Protein AF-A0A3D0JLH3-F1 (afdb_monomer)

Solvent-accessible surface area (backbone atoms only — not comparable to full-atom values): 8324 Å² total; per-residue (Å²): 135,73,86,92,52,59,94,91,57,85,87,75,80,80,85,57,25,44,65,27,20,54,95,72,37,58,62,81,33,59,36,41,71,74,33,62,69,63,65,86,74,62,60,69,49,47,81,81,77,87,80,88,58,82,48,66,36,34,44,91,87,79,63,49,75,55,91,78,86,76,89,83,87,88,76,85,78,58,83,91,58,84,74,68,74,87,77,69,80,66,42,79,66,66,88,86,59,82,77,78,71,95,68,83,63,80,61,58,90,73,53,76,55,94,79,70,80,120

Sequence (118 aa):
VMHALNPNTVWTWNAIGKRKGAWQLNPDAPEATKGFLLNHLIHELLPEKGDGLRWANSDPITGQAAWYDLKVSITKADQSDPGIYPDFPVIESPGELVKPASTVTYGIQFQPTKGDRS

Mean predicted aligned error: 8.47 Å

pLDDT: mean 85.6, std 7.03, range [52.41, 94.25]

Secondary structure (DSSP, 8-state):
--TTS-TT-----TT----TTGGG--TTSHHHHT----GGGS-SBPPP-SSS---BSB-TTT--B-TT-------PPPTT----SSPPPPPPPPTTSPPPPSS--TTGGGSPPTTS--

Radius of gyration: 21.24 Å; Cα contacts (8 Å, |Δi|>4): 87; chains: 1; bounding box: 56×45×40 Å

Structure (mmCIF, N/CA/C/O backbone):
data_AF-A0A3D0JLH3-F1
#
_entry.id   AF-A0A3D0JLH3-F1
#
loop_
_atom_site.group_PDB
_atom_site.id
_atom_site.type_symbol
_atom_site.label_atom_id
_atom_site.label_alt_id
_atom_site.label_comp_id
_atom_site.label_asym_id
_atom_site.label_entity_id
_atom_site.label_seq_id
_atom_site.pdbx_PDB_ins_code
_atom_site.Cartn_x
_atom_site.Cartn_y
_atom_site.Cartn_z
_atom_site.occupancy
_atom_site.B_iso_or_equiv
_atom_site.auth_seq_id
_atom_site.auth_comp_id
_atom_site.auth_asym_id
_atom_site.auth_atom_id
_atom_site.pdbx_PDB_model_num
ATOM 1 N N . VAL A 1 1 ? -1.631 -18.821 6.986 1.00 68.12 1 VAL A N 1
ATOM 2 C CA . VAL A 1 1 ? -1.935 -17.839 8.056 1.00 68.12 1 VAL A CA 1
ATOM 3 C C . VAL A 1 1 ? -0.653 -17.593 8.832 1.00 68.12 1 VAL A C 1
ATOM 5 O O . VAL A 1 1 ? 0.092 -18.544 9.034 1.00 68.12 1 VAL A O 1
ATOM 8 N N . MET A 1 2 ? -0.346 -16.345 9.190 1.00 77.06 2 MET A N 1
ATOM 9 C CA . MET A 1 2 ? 0.846 -16.025 9.980 1.00 77.06 2 MET A CA 1
ATOM 10 C C . MET A 1 2 ? 0.538 -16.199 11.472 1.00 77.06 2 MET A C 1
ATOM 12 O O . MET A 1 2 ? -0.291 -15.477 12.008 1.00 77.06 2 MET A O 1
ATOM 16 N N . HIS A 1 3 ? 1.203 -17.146 12.136 1.00 80.19 3 HIS A N 1
ATOM 17 C CA . HIS A 1 3 ? 0.946 -17.481 13.546 1.00 80.19 3 HIS A CA 1
ATOM 18 C C . HIS A 1 3 ? 1.459 -16.432 14.551 1.00 80.19 3 HIS A C 1
ATOM 20 O O . HIS A 1 3 ? 1.037 -16.439 15.700 1.00 80.19 3 HIS A O 1
ATOM 26 N N . ALA A 1 4 ? 2.346 -15.527 14.126 1.00 84.75 4 ALA A N 1
ATOM 27 C CA . ALA A 1 4 ? 2.929 -14.475 14.964 1.00 84.75 4 ALA A CA 1
ATOM 28 C C . ALA A 1 4 ? 2.112 -13.164 14.990 1.00 84.75 4 ALA A C 1
ATOM 30 O O . ALA A 1 4 ? 2.613 -12.137 15.438 1.00 84.75 4 ALA A O 1
ATOM 31 N N . LEU A 1 5 ? 0.876 -13.174 14.481 1.00 86.12 5 LEU A N 1
ATOM 32 C CA . LEU A 1 5 ? 0.033 -11.988 14.343 1.00 86.12 5 LEU A CA 1
ATOM 33 C C . LEU A 1 5 ? -1.172 -12.071 15.286 1.00 86.12 5 LEU A C 1
ATOM 35 O O . LEU A 1 5 ? -1.764 -13.140 15.443 1.00 86.12 5 LEU A O 1
ATOM 39 N N . ASN A 1 6 ? -1.562 -10.946 15.893 1.00 89.00 6 ASN A N 1
ATOM 40 C CA . ASN A 1 6 ? -2.827 -10.872 16.625 1.00 89.00 6 ASN A CA 1
ATOM 41 C C . ASN A 1 6 ? -3.995 -11.233 15.676 1.00 89.00 6 ASN A C 1
ATOM 43 O O . ASN A 1 6 ? -3.988 -10.765 14.536 1.00 89.00 6 ASN A O 1
ATOM 47 N N . PRO A 1 7 ? -5.006 -12.012 16.115 1.00 89.06 7 PRO A N 1
ATOM 48 C CA . PRO A 1 7 ? -6.099 -12.465 15.247 1.00 89.06 7 PRO A CA 1
ATOM 49 C C . PRO A 1 7 ? -6.857 -11.357 14.503 1.00 89.06 7 PRO A C 1
ATOM 51 O O . PRO A 1 7 ? -7.395 -11.609 13.430 1.00 89.06 7 PRO A O 1
ATOM 54 N N . ASN A 1 8 ? -6.897 -10.145 15.060 1.00 89.25 8 ASN A N 1
ATOM 55 C CA . ASN A 1 8 ? -7.622 -9.000 14.504 1.00 89.25 8 ASN A CA 1
ATOM 56 C C . ASN A 1 8 ? -6.693 -7.940 13.902 1.00 89.25 8 ASN A C 1
ATOM 58 O O . ASN A 1 8 ? -7.116 -6.814 13.646 1.00 89.25 8 ASN A O 1
ATOM 62 N N . THR A 1 9 ? -5.425 -8.277 13.696 1.00 89.00 9 THR A N 1
ATOM 63 C CA . THR A 1 9 ? -4.455 -7.401 13.053 1.00 89.00 9 THR A CA 1
ATOM 64 C C . THR A 1 9 ? -4.115 -7.976 11.694 1.00 89.00 9 THR A C 1
ATOM 66 O O . THR A 1 9 ? -3.945 -9.180 11.533 1.00 89.00 9 THR A O 1
ATOM 69 N N . VAL A 1 10 ? -3.998 -7.099 10.707 1.00 88.56 10 VAL A N 1
ATOM 70 C CA . VAL A 1 10 ? -3.436 -7.421 9.400 1.00 88.56 10 VAL A CA 1
ATOM 71 C C . VAL A 1 10 ? -2.198 -6.569 9.200 1.00 88.56 10 VAL A C 1
ATOM 73 O O . VAL A 1 10 ? -2.114 -5.454 9.710 1.00 88.56 10 VAL A O 1
ATOM 76 N N . TRP A 1 11 ? -1.229 -7.099 8.472 1.00 86.69 11 TRP A N 1
ATOM 77 C CA . TRP A 1 11 ? -0.042 -6.353 8.089 1.00 86.69 11 TRP A CA 1
ATOM 78 C C . TRP A 1 11 ? 0.206 -6.581 6.603 1.00 86.69 11 TRP A C 1
ATOM 80 O O . TRP A 1 11 ? -0.049 -7.663 6.067 1.00 86.69 11 TRP A O 1
ATOM 90 N N . THR A 1 12 ? 0.696 -5.544 5.941 1.00 84.75 12 THR A N 1
ATOM 91 C CA . THR A 1 12 ? 1.099 -5.590 4.540 1.00 84.75 12 THR A CA 1
ATOM 92 C C . THR A 1 12 ? 2.455 -4.926 4.406 1.00 84.75 12 THR A C 1
ATOM 94 O O . THR A 1 12 ? 2.795 -4.018 5.1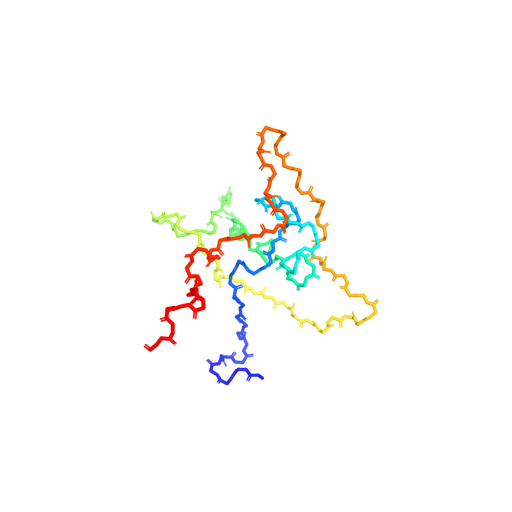64 1.00 84.75 12 THR A O 1
ATOM 97 N N . TRP A 1 13 ? 3.228 -5.349 3.415 1.00 85.62 13 TRP A N 1
ATOM 98 C CA . TRP A 1 13 ? 4.457 -4.655 3.057 1.00 85.62 13 TRP A CA 1
ATOM 99 C C . TRP A 1 13 ? 4.146 -3.272 2.478 1.00 85.62 13 TRP A C 1
ATOM 101 O O . TRP A 1 13 ? 3.207 -3.115 1.697 1.00 85.62 13 TRP A O 1
ATOM 111 N N . ASN A 1 14 ? 4.954 -2.278 2.841 1.00 85.12 14 ASN A N 1
ATOM 112 C CA . ASN A 1 14 ? 4.887 -0.954 2.233 1.00 85.12 14 ASN A CA 1
ATOM 113 C C . ASN A 1 14 ? 5.493 -0.971 0.815 1.00 85.12 14 ASN A C 1
ATOM 115 O O . ASN A 1 14 ? 6.372 -1.780 0.520 1.00 85.12 14 ASN A O 1
ATOM 119 N N . ALA A 1 15 ? 5.052 -0.043 -0.036 1.00 82.19 15 ALA A N 1
ATOM 120 C CA . ALA A 1 15 ? 5.639 0.255 -1.347 1.00 82.19 15 ALA A CA 1
ATOM 121 C C . ALA A 1 15 ? 5.691 -0.908 -2.367 1.00 82.19 15 ALA A C 1
ATOM 123 O O . ALA A 1 15 ? 6.510 -0.881 -3.287 1.00 82.19 15 ALA A O 1
ATOM 124 N N . ILE A 1 16 ? 4.804 -1.905 -2.241 1.00 86.44 16 ILE A N 1
ATOM 125 C CA . ILE A 1 16 ? 4.684 -2.994 -3.227 1.00 86.44 16 ILE A CA 1
ATOM 126 C C . ILE A 1 16 ? 3.903 -2.546 -4.467 1.00 86.44 16 ILE A C 1
ATOM 128 O O . ILE A 1 16 ? 4.404 -2.646 -5.584 1.00 86.44 16 ILE A O 1
ATOM 132 N N . GLY A 1 17 ? 2.672 -2.062 -4.274 1.00 89.25 17 GLY A N 1
ATOM 133 C CA . GLY A 1 17 ? 1.850 -1.535 -5.360 1.00 89.25 17 GLY A CA 1
ATOM 134 C C . GLY A 1 17 ? 2.368 -0.181 -5.840 1.00 89.25 17 GLY A C 1
ATOM 135 O O . 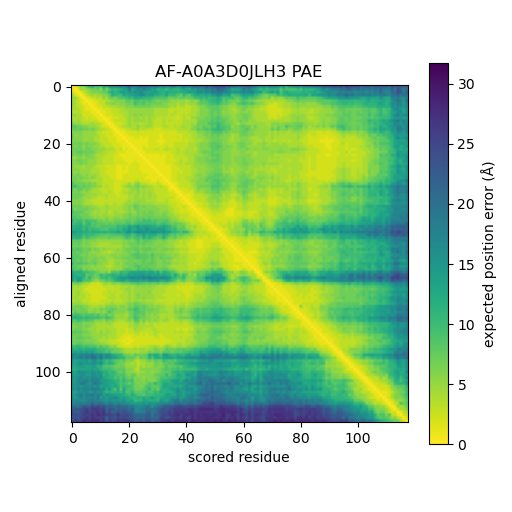GLY A 1 17 ? 2.777 0.652 -5.029 1.00 89.25 17 GLY A O 1
ATOM 136 N N . LYS A 1 18 ? 2.337 0.063 -7.151 1.00 90.19 18 LYS A N 1
ATOM 137 C CA . LYS A 1 18 ? 2.734 1.337 -7.762 1.00 90.19 18 LYS A CA 1
ATOM 138 C C . LYS A 1 18 ? 1.730 1.749 -8.824 1.00 90.19 18 LYS A C 1
ATOM 140 O O . LYS A 1 18 ? 1.205 0.924 -9.563 1.00 90.19 18 LYS A O 1
ATOM 145 N N . ARG A 1 19 ? 1.490 3.055 -8.933 1.00 91.50 19 ARG A N 1
ATOM 146 C CA . ARG A 1 19 ? 0.657 3.595 -10.009 1.00 91.50 19 ARG A CA 1
ATOM 147 C C . ARG A 1 19 ? 1.383 3.455 -11.351 1.00 91.50 19 ARG A C 1
ATOM 149 O O . ARG A 1 19 ? 2.582 3.720 -11.434 1.00 91.50 19 ARG A O 1
ATOM 156 N N . LYS A 1 20 ? 0.650 3.078 -12.402 1.00 92.75 20 LYS A N 1
ATOM 157 C CA . LYS A 1 20 ? 1.159 2.977 -13.781 1.00 92.75 20 LYS A CA 1
ATOM 158 C C . LYS A 1 20 ? 1.860 4.285 -14.179 1.00 92.75 20 LYS A C 1
ATOM 160 O O . LYS A 1 20 ? 1.298 5.362 -13.970 1.00 92.75 20 LYS A O 1
ATOM 165 N N . GLY A 1 21 ? 3.073 4.204 -14.726 1.00 91.94 21 GLY A N 1
ATOM 166 C CA . GLY A 1 21 ? 3.859 5.371 -15.149 1.00 91.94 21 GLY A CA 1
ATOM 167 C C . GLY A 1 21 ? 4.609 6.118 -14.037 1.00 91.94 21 GLY A C 1
A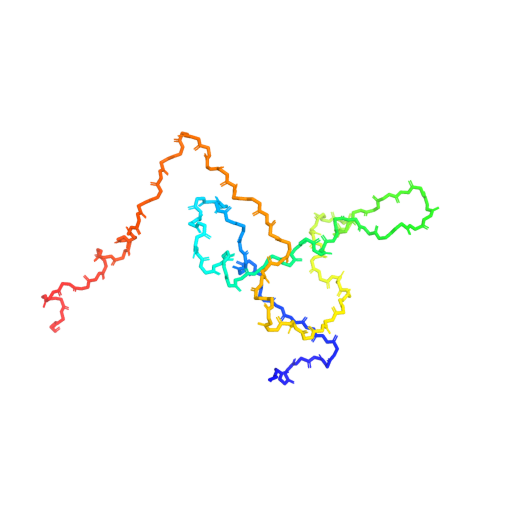TOM 168 O O . GLY A 1 21 ? 5.479 6.936 -14.342 1.00 91.94 21 GLY A O 1
ATOM 169 N N . ALA A 1 22 ? 4.350 5.834 -12.752 1.00 91.56 22 ALA A N 1
ATOM 170 C CA . ALA A 1 22 ? 5.105 6.446 -11.656 1.00 91.56 22 ALA A CA 1
ATOM 171 C C . ALA A 1 22 ? 6.598 6.100 -11.782 1.00 91.56 22 ALA A C 1
ATOM 173 O O . ALA A 1 22 ? 6.950 4.930 -11.895 1.00 91.56 22 ALA A O 1
ATOM 174 N N . TRP A 1 23 ? 7.473 7.110 -11.778 1.00 89.88 23 TRP A N 1
ATOM 175 C CA . TRP A 1 23 ? 8.918 6.945 -12.014 1.00 89.88 23 TRP A CA 1
ATOM 176 C C . TRP A 1 23 ? 9.258 6.209 -13.323 1.00 89.88 23 TRP A C 1
ATOM 178 O O . TRP A 1 23 ? 10.178 5.397 -13.354 1.00 89.88 23 TRP A O 1
ATOM 188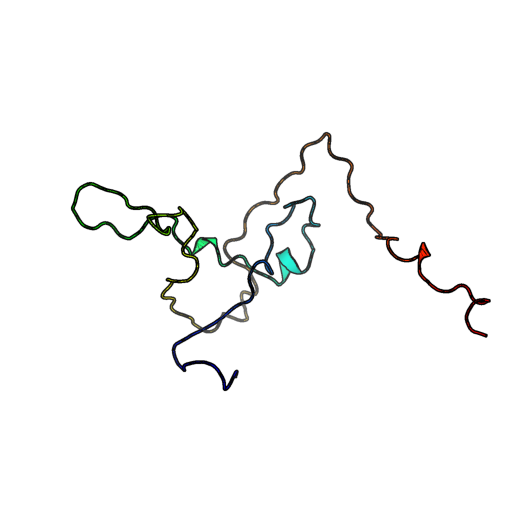 N N . GLN A 1 24 ? 8.498 6.468 -14.395 1.00 90.44 24 GLN A N 1
ATOM 189 C CA . GLN A 1 24 ? 8.627 5.781 -15.690 1.00 90.44 24 GLN A CA 1
ATOM 190 C C . GLN A 1 24 ? 8.394 4.257 -15.609 1.00 90.44 24 GLN A C 1
ATOM 192 O O . GLN A 1 24 ? 8.845 3.509 -16.478 1.00 90.44 24 GLN A O 1
ATOM 197 N N . LEU A 1 25 ? 7.674 3.783 -14.583 1.00 90.06 25 LEU A N 1
ATOM 198 C CA . LEU A 1 25 ? 7.281 2.382 -14.465 1.00 90.06 25 LEU A CA 1
ATOM 199 C C . LEU A 1 25 ? 6.406 1.972 -15.653 1.00 90.06 25 LEU A C 1
ATOM 201 O O . LEU A 1 25 ? 5.416 2.638 -15.967 1.00 90.06 25 LEU A O 1
ATOM 205 N N . ASN A 1 26 ? 6.749 0.841 -16.268 1.00 89.69 26 ASN A N 1
ATOM 206 C CA . ASN A 1 26 ? 5.952 0.255 -17.338 1.00 89.69 26 ASN A CA 1
ATOM 207 C C . ASN A 1 26 ? 4.500 0.021 -16.851 1.00 89.69 26 ASN A C 1
ATOM 209 O O . ASN A 1 26 ? 4.323 -0.563 -15.779 1.00 89.69 26 ASN A O 1
ATOM 213 N N . PRO A 1 27 ? 3.464 0.452 -17.599 1.00 91.50 27 PRO A N 1
ATOM 214 C CA . PRO A 1 27 ? 2.066 0.217 -17.234 1.00 91.50 27 PRO A CA 1
ATOM 215 C C . PRO A 1 27 ? 1.706 -1.253 -16.978 1.00 91.50 27 PRO A C 1
ATOM 217 O O . PRO A 1 27 ? 0.815 -1.518 -16.174 1.00 91.50 27 PRO A O 1
ATOM 220 N N . ASP A 1 28 ? 2.427 -2.188 -17.601 1.00 90.88 28 ASP A N 1
ATOM 221 C CA . ASP A 1 28 ? 2.207 -3.631 -17.469 1.00 90.88 28 ASP A CA 1
ATOM 222 C C . ASP A 1 28 ? 3.060 -4.279 -16.361 1.00 90.88 28 ASP A C 1
ATOM 224 O O . ASP A 1 28 ? 3.043 -5.500 -16.179 1.00 90.88 28 ASP A O 1
ATOM 228 N N . ALA A 1 29 ? 3.823 -3.486 -15.600 1.00 91.12 29 ALA A N 1
ATOM 229 C CA . ALA A 1 29 ? 4.663 -3.996 -14.523 1.00 91.12 29 ALA A CA 1
ATOM 230 C C . ALA A 1 29 ? 3.826 -4.713 -13.439 1.00 91.12 29 ALA A C 1
ATOM 232 O O . ALA A 1 29 ? 2.725 -4.257 -13.111 1.00 91.12 29 ALA A O 1
ATOM 233 N N . PRO A 1 30 ? 4.329 -5.805 -12.828 1.00 90.81 30 PRO A N 1
ATOM 234 C CA . PRO A 1 30 ? 3.628 -6.520 -11.757 1.00 90.81 30 PRO A CA 1
ATOM 235 C C . PRO A 1 30 ? 3.223 -5.633 -10.574 1.00 90.81 30 PRO A C 1
ATOM 237 O O . PRO A 1 30 ? 2.172 -5.845 -9.973 1.00 90.81 30 PRO A O 1
ATOM 240 N N . GLU A 1 31 ? 4.015 -4.614 -10.252 1.00 90.88 31 GLU A N 1
ATOM 241 C CA . GLU A 1 31 ? 3.712 -3.631 -9.211 1.00 90.88 31 GLU A CA 1
ATOM 242 C C . GLU A 1 31 ? 2.433 -2.834 -9.508 1.00 90.88 31 GLU A C 1
ATOM 244 O O . GLU A 1 31 ? 1.797 -2.354 -8.573 1.00 90.88 31 GLU A O 1
ATOM 249 N N . ALA A 1 32 ? 2.041 -2.713 -10.780 1.00 90.00 32 ALA A N 1
ATOM 250 C CA . ALA A 1 32 ? 0.840 -2.007 -11.224 1.00 90.00 32 ALA A CA 1
ATOM 251 C C . ALA A 1 32 ? -0.325 -2.938 -11.615 1.00 90.00 32 ALA A C 1
ATOM 253 O O . ALA A 1 32 ? -1.473 -2.500 -11.617 1.00 90.00 32 ALA A O 1
ATOM 254 N N . THR A 1 33 ? -0.044 -4.199 -11.964 1.00 89.50 33 THR A N 1
ATOM 255 C CA . THR A 1 33 ? -1.047 -5.167 -12.461 1.00 89.50 33 THR A CA 1
ATOM 256 C C . THR A 1 33 ? -1.369 -6.299 -11.489 1.00 89.50 33 THR A C 1
ATOM 258 O O . THR A 1 33 ? -2.368 -6.990 -11.665 1.00 89.50 33 THR A O 1
ATOM 261 N N . LYS A 1 34 ? -0.532 -6.515 -10.468 1.00 87.88 34 LYS A N 1
ATOM 262 C CA . LYS A 1 34 ? -0.730 -7.525 -9.412 1.00 87.88 34 LYS A CA 1
ATOM 263 C C . LYS A 1 34 ? -0.707 -6.915 -8.014 1.00 87.88 34 LYS A C 1
ATOM 265 O O . LYS A 1 34 ? -1.348 -7.436 -7.106 1.00 87.88 34 LYS A O 1
ATOM 270 N N . GLY A 1 35 ? 0.064 -5.845 -7.830 1.00 86.25 35 GLY A N 1
ATOM 271 C CA . GLY A 1 35 ? 0.054 -5.028 -6.623 1.00 86.25 35 GLY A CA 1
ATOM 272 C C . GLY A 1 35 ? -1.032 -3.957 -6.675 1.00 86.25 35 GLY A C 1
ATOM 273 O O . GLY A 1 35 ? -1.433 -3.516 -7.746 1.00 86.25 35 GLY A O 1
ATOM 274 N N . PHE A 1 36 ? -1.480 -3.501 -5.509 1.00 84.88 36 PHE A N 1
ATOM 275 C CA . PHE A 1 36 ? -2.420 -2.391 -5.394 1.00 84.88 36 PHE A CA 1
ATOM 276 C C . PHE A 1 36 ? -1.959 -1.403 -4.326 1.00 84.88 36 PHE A C 1
ATOM 278 O O . PHE A 1 36 ? -1.221 -1.753 -3.401 1.00 84.88 36 PHE A O 1
ATOM 285 N N . LEU A 1 37 ? -2.358 -0.142 -4.481 1.00 84.75 37 LEU A N 1
ATOM 286 C CA . LEU A 1 37 ? -2.035 0.917 -3.533 1.00 84.75 37 LEU A CA 1
ATOM 287 C C . LEU A 1 37 ? -3.036 0.886 -2.385 1.00 84.75 37 LEU A C 1
ATOM 289 O O . LEU A 1 37 ? -4.218 1.088 -2.621 1.00 84.75 37 LEU A O 1
ATOM 293 N N . LEU A 1 38 ? -2.570 0.712 -1.150 1.00 86.50 38 LEU A N 1
ATOM 294 C CA . LEU A 1 38 ? -3.420 0.808 0.043 1.00 86.50 38 LEU A CA 1
ATOM 295 C C . LEU A 1 38 ? -3.407 2.216 0.658 1.00 86.50 38 LEU A C 1
ATOM 297 O O . LEU A 1 38 ? -4.334 2.586 1.369 1.00 86.50 38 LEU A O 1
ATOM 301 N N . ASN A 1 39 ? -2.383 3.020 0.351 1.00 85.19 39 ASN A N 1
ATOM 302 C CA . ASN A 1 39 ? -2.153 4.320 0.988 1.00 85.19 39 ASN A CA 1
ATOM 303 C C . ASN A 1 39 ? -3.323 5.298 0.820 1.00 85.19 39 ASN A C 1
ATOM 305 O O . ASN A 1 39 ? -3.492 6.165 1.662 1.00 85.19 39 ASN A O 1
ATOM 309 N N . HIS A 1 40 ? -4.160 5.135 -0.209 1.00 83.25 40 HIS A N 1
ATOM 310 C CA . HIS A 1 4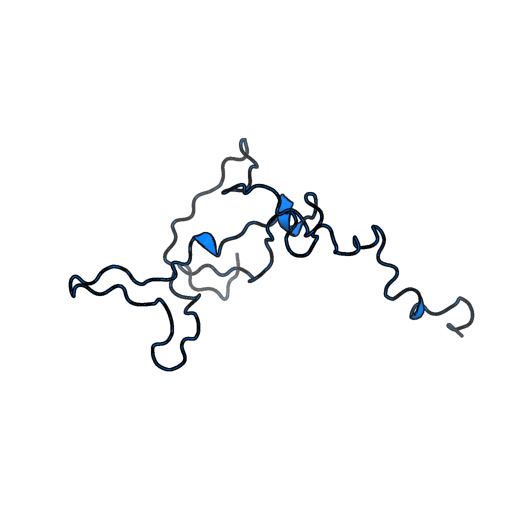0 ? -5.357 5.960 -0.398 1.00 83.25 40 HIS A CA 1
ATOM 311 C C . HIS A 1 40 ? -6.418 5.768 0.705 1.00 83.25 40 HIS A C 1
ATOM 313 O O . HIS A 1 40 ? -7.317 6.594 0.830 1.00 83.25 40 HIS A O 1
ATOM 319 N N . LEU A 1 41 ? -6.327 4.697 1.502 1.00 87.12 41 LEU A N 1
ATOM 320 C CA . LEU A 1 41 ? -7.162 4.504 2.689 1.00 87.12 41 LEU A CA 1
ATOM 321 C C . LEU A 1 41 ? -6.659 5.317 3.892 1.00 87.12 41 LEU A C 1
ATOM 323 O O . LEU A 1 41 ? -7.451 5.648 4.776 1.00 87.12 41 LEU A O 1
ATOM 327 N N . ILE A 1 42 ? -5.363 5.647 3.937 1.00 87.25 42 ILE A N 1
ATOM 328 C CA . ILE A 1 42 ? -4.749 6.421 5.022 1.00 87.25 42 ILE A CA 1
ATOM 329 C C . ILE A 1 42 ? -5.100 7.888 4.807 1.00 87.25 42 ILE A C 1
ATOM 331 O O . ILE A 1 42 ? -4.664 8.510 3.843 1.00 87.25 42 ILE A O 1
ATOM 335 N N . HIS A 1 43 ? -5.914 8.440 5.700 1.00 86.69 43 HIS A N 1
ATOM 336 C CA . HIS A 1 43 ? -6.299 9.842 5.621 1.00 86.69 43 HIS A CA 1
ATOM 337 C C . HIS A 1 43 ? -5.212 10.728 6.234 1.00 86.69 43 HIS A C 1
ATOM 339 O O . HIS A 1 43 ? -4.706 10.440 7.318 1.00 86.69 43 HIS A O 1
ATOM 345 N N . GLU A 1 44 ? -4.914 11.840 5.561 1.00 87.44 44 GLU A N 1
ATOM 346 C CA . GLU A 1 44 ? -3.973 12.871 6.030 1.00 87.44 44 GLU A CA 1
ATOM 347 C C . GLU A 1 44 ? -4.484 13.628 7.265 1.00 87.44 44 GLU A C 1
ATOM 349 O O . GLU A 1 44 ? -3.726 14.319 7.938 1.00 87.44 44 GLU A O 1
ATOM 354 N N . LEU A 1 45 ? -5.783 13.529 7.559 1.00 88.88 45 LEU A N 1
ATOM 355 C CA . LEU A 1 45 ? -6.446 14.248 8.639 1.00 88.88 45 LEU A CA 1
ATOM 356 C C . LEU A 1 45 ? -7.146 13.264 9.572 1.00 88.88 45 LEU A C 1
ATOM 358 O O . LEU A 1 45 ? -7.755 12.292 9.120 1.00 88.88 45 LEU A O 1
ATOM 362 N N . LEU A 1 46 ? -7.112 13.559 10.868 1.00 87.44 46 LEU A N 1
ATOM 363 C CA . LEU A 1 46 ? -7.913 12.852 11.861 1.00 87.44 46 LEU A CA 1
ATOM 364 C C . LEU A 1 46 ? -9.412 13.153 11.664 1.00 87.44 46 LEU A C 1
ATOM 366 O O . LEU A 1 46 ? -9.765 14.194 11.092 1.00 87.44 46 LEU A O 1
ATOM 370 N N . PRO A 1 47 ? -10.308 12.279 12.168 1.00 87.19 47 PRO A N 1
ATOM 371 C CA . PRO A 1 47 ? -11.735 12.568 12.221 1.00 87.19 47 PRO A CA 1
ATOM 372 C C . PRO A 1 47 ? -12.021 13.903 12.916 1.00 87.19 47 PRO A C 1
ATOM 374 O O . PRO A 1 47 ? -11.323 14.292 13.857 1.00 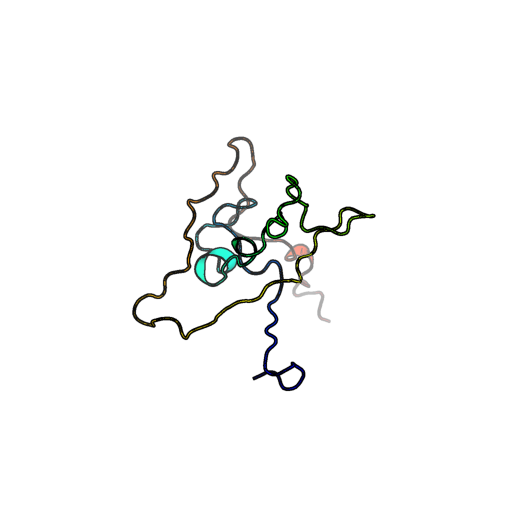87.19 47 PRO A O 1
ATOM 377 N N . GLU A 1 48 ? -13.066 14.592 12.462 1.00 89.62 48 GLU A N 1
ATOM 378 C CA . GLU A 1 48 ? -13.495 15.857 13.059 1.00 89.62 48 GLU A CA 1
ATOM 379 C C . GLU A 1 48 ? -13.880 15.669 14.530 1.00 89.62 48 GLU A C 1
ATOM 381 O O . GLU A 1 48 ? -14.570 14.714 14.890 1.00 89.62 48 GLU A O 1
ATOM 386 N N . LYS A 1 49 ? -13.431 16.596 15.384 1.00 88.44 49 LYS A N 1
ATOM 387 C CA . LYS A 1 49 ? -13.664 16.553 16.838 1.00 88.44 49 LYS A CA 1
ATOM 388 C C . LYS A 1 49 ? -14.687 17.581 17.333 1.00 88.44 49 LYS A C 1
ATOM 390 O O . LYS A 1 49 ? -14.981 17.611 18.522 1.00 88.44 49 LYS A O 1
ATOM 395 N N . GLY A 1 50 ? -15.233 18.413 16.441 1.00 90.38 50 GLY A N 1
ATOM 396 C CA . GLY A 1 50 ? -16.208 19.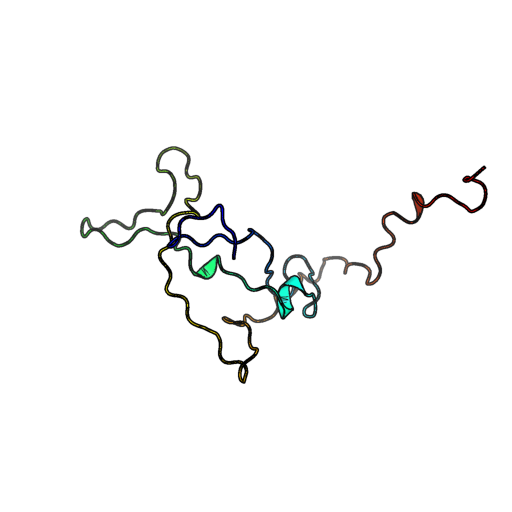457 16.788 1.00 90.38 50 GLY A CA 1
ATOM 397 C C . GLY A 1 50 ? -15.608 20.729 17.404 1.00 90.38 50 GLY A C 1
ATOM 398 O O . GLY A 1 50 ? -16.349 21.591 17.860 1.00 90.38 50 GLY A O 1
ATOM 399 N N . ASP A 1 51 ? -14.283 20.874 17.396 1.00 92.94 51 ASP A N 1
ATOM 400 C CA . ASP A 1 51 ? -13.535 22.045 17.882 1.00 92.94 51 ASP A CA 1
ATOM 401 C C . ASP A 1 51 ? -13.303 23.117 16.798 1.00 92.94 51 ASP A C 1
ATOM 403 O O . ASP A 1 51 ? -12.622 24.113 17.031 1.00 92.94 51 ASP A O 1
ATOM 407 N N . GLY A 1 52 ? -13.867 22.912 15.603 1.00 90.62 52 GLY A N 1
ATOM 408 C CA . GLY A 1 52 ? -13.676 23.784 14.444 1.00 90.62 52 GLY A CA 1
ATOM 409 C C . GLY A 1 52 ? -12.326 23.610 13.740 1.00 90.62 52 GLY A C 1
ATOM 410 O O . GLY A 1 52 ? -12.040 24.360 12.808 1.00 90.62 52 GLY A O 1
ATOM 411 N N . LEU A 1 53 ? -11.505 22.633 14.146 1.00 88.00 53 LEU A N 1
ATOM 412 C CA . LEU A 1 53 ? -10.186 22.369 13.576 1.00 88.00 53 LEU A CA 1
ATOM 413 C C . LEU A 1 53 ? -10.152 21.036 12.812 1.00 88.00 53 LEU A C 1
ATOM 415 O O . LEU A 1 53 ? -10.856 20.073 13.120 1.00 88.00 53 LEU A O 1
ATOM 419 N N . ARG A 1 54 ? -9.286 20.974 11.795 1.00 89.88 54 ARG A N 1
ATOM 420 C CA . ARG A 1 54 ? -8.964 19.752 11.045 1.00 89.88 54 ARG A CA 1
ATOM 421 C C . ARG A 1 54 ? -7.525 19.358 11.342 1.00 89.88 54 ARG A C 1
ATOM 423 O O . ARG A 1 54 ? -6.592 19.913 10.774 1.00 89.88 54 ARG A O 1
ATOM 430 N N . TRP A 1 55 ? -7.361 18.422 12.269 1.00 89.19 55 TRP A N 1
ATOM 431 C CA . TRP A 1 55 ? -6.050 17.994 12.749 1.00 89.19 55 TRP A CA 1
ATOM 432 C C . TRP A 1 55 ? -5.351 17.072 11.753 1.00 89.19 55 TRP A C 1
ATOM 434 O O . TRP A 1 55 ? -5.981 16.165 11.210 1.00 89.19 55 TRP A O 1
ATOM 444 N N . ALA A 1 56 ? -4.048 17.278 11.557 1.00 89.69 56 ALA A N 1
ATOM 445 C CA . ALA A 1 56 ? -3.211 16.387 10.761 1.00 89.69 56 ALA A CA 1
ATOM 446 C C . ALA A 1 56 ? -3.069 15.011 11.429 1.00 89.69 56 ALA A C 1
ATOM 448 O O . ALA A 1 56 ? -2.945 14.910 12.651 1.00 89.69 56 ALA A O 1
ATOM 449 N N . ASN A 1 57 ? -3.071 13.955 10.620 1.00 89.06 57 ASN A N 1
ATOM 450 C CA . ASN A 1 57 ? -2.789 12.584 11.032 1.00 89.06 57 ASN A CA 1
ATOM 451 C C . ASN A 1 57 ? -1.272 12.331 11.046 1.00 89.06 57 ASN A C 1
ATOM 453 O O . ASN A 1 57 ? -0.715 11.533 10.287 1.00 89.06 57 ASN A O 1
ATOM 457 N N . SER A 1 58 ? -0.588 13.090 11.890 1.00 89.62 58 SER A N 1
ATOM 458 C CA . SER A 1 58 ? 0.859 13.057 12.049 1.00 89.62 58 SER A CA 1
ATOM 459 C C . SER A 1 58 ? 1.219 13.240 13.513 1.00 89.62 58 SER A C 1
ATOM 461 O O . SER A 1 58 ? 0.453 13.821 14.284 1.00 89.62 58 SER A O 1
ATOM 463 N N . ASP A 1 59 ? 2.414 12.800 13.888 1.00 89.44 59 ASP A N 1
ATOM 464 C CA . ASP A 1 59 ? 2.978 13.124 15.190 1.00 89.44 59 ASP A CA 1
ATOM 465 C C . ASP A 1 59 ? 3.007 14.659 15.379 1.00 89.44 59 ASP A C 1
ATOM 467 O O . ASP A 1 59 ? 3.558 15.370 14.532 1.00 89.44 59 ASP A O 1
ATOM 471 N N . PRO A 1 60 ? 2.409 15.201 16.455 1.00 85.88 60 PRO A N 1
ATOM 472 C CA . PRO A 1 60 ? 2.228 16.644 16.612 1.00 85.88 60 PRO A CA 1
ATOM 473 C C . PRO A 1 60 ? 3.522 17.396 16.954 1.00 85.88 60 PRO A C 1
ATOM 475 O O . PRO A 1 60 ? 3.513 18.624 16.978 1.00 85.88 60 PRO A O 1
ATOM 478 N N . ILE A 1 61 ? 4.620 16.690 17.242 1.00 91.81 61 ILE A N 1
ATOM 479 C CA . ILE A 1 61 ? 5.909 17.289 17.605 1.00 91.81 61 ILE A CA 1
ATOM 480 C C . ILE A 1 61 ? 6.852 17.312 16.401 1.00 91.81 61 ILE A C 1
ATOM 482 O O . ILE A 1 61 ? 7.508 18.314 16.129 1.00 91.81 61 ILE A O 1
ATOM 486 N N . THR A 1 62 ? 6.925 16.201 15.678 1.00 92.88 62 THR A N 1
ATOM 487 C CA . THR A 1 62 ? 7.888 15.958 14.600 1.00 92.88 62 THR A CA 1
ATOM 488 C C . THR A 1 62 ? 7.280 16.090 13.208 1.00 92.88 62 THR A C 1
ATOM 490 O O . THR A 1 62 ? 8.021 16.233 12.239 1.00 92.88 62 THR A O 1
ATOM 493 N N . GLY A 1 63 ? 5.951 16.014 13.086 1.00 89.31 63 GLY A N 1
ATOM 494 C CA . GLY A 1 63 ? 5.249 15.991 11.803 1.00 89.31 63 GLY A CA 1
ATOM 495 C C . GLY A 1 63 ? 5.387 14.672 11.037 1.00 89.31 63 GLY A C 1
ATOM 496 O O . GLY A 1 63 ? 5.021 14.611 9.866 1.00 89.31 63 GLY A O 1
ATOM 497 N N . GLN A 1 64 ? 5.918 13.610 11.654 1.00 89.50 64 GLN A N 1
ATOM 498 C CA . GLN A 1 64 ? 6.022 12.307 10.996 1.00 89.50 64 GLN A CA 1
ATOM 499 C C . GLN A 1 64 ? 4.635 11.713 10.730 1.00 89.50 64 GLN A C 1
ATOM 501 O O . GLN A 1 64 ? 3.764 11.731 11.599 1.00 89.50 64 GLN A O 1
ATOM 506 N N . ALA A 1 65 ? 4.438 11.167 9.529 1.00 83.81 65 ALA A N 1
ATOM 507 C CA . ALA A 1 65 ? 3.165 10.579 9.134 1.00 83.81 65 ALA A CA 1
ATOM 508 C C . ALA A 1 65 ? 2.824 9.343 9.984 1.00 83.81 65 ALA A C 1
ATOM 510 O O . ALA A 1 65 ? 3.646 8.438 10.151 1.00 83.81 65 ALA A O 1
ATOM 511 N N . ALA A 1 66 ? 1.591 9.283 10.488 1.00 75.38 66 ALA A N 1
ATOM 512 C CA . ALA A 1 66 ? 1.109 8.187 11.324 1.00 75.38 66 ALA A CA 1
ATOM 513 C C . ALA A 1 66 ? 0.414 7.102 10.475 1.00 75.38 66 ALA A C 1
ATOM 515 O O . ALA A 1 66 ? -0.802 6.928 10.511 1.00 75.38 66 ALA A O 1
ATOM 516 N N . TRP A 1 67 ? 1.188 6.342 9.691 1.00 71.56 67 TRP A N 1
ATOM 517 C CA . TRP A 1 67 ? 0.685 5.306 8.763 1.00 71.56 67 TRP A CA 1
ATOM 518 C C . TRP A 1 67 ? 0.125 4.027 9.421 1.00 71.56 67 TRP A C 1
ATOM 520 O O . TRP A 1 67 ? -0.034 3.009 8.747 1.00 71.56 67 TRP A O 1
ATOM 530 N N . TYR A 1 68 ? -0.159 4.042 10.722 1.00 66.56 68 TYR A N 1
ATOM 531 C CA . TYR A 1 68 ? -0.415 2.822 11.500 1.00 66.56 68 TYR A CA 1
ATOM 532 C C . TYR A 1 68 ? -1.851 2.711 12.026 1.00 66.56 68 TYR A C 1
ATOM 534 O O . TYR A 1 68 ? -2.269 1.622 12.415 1.00 66.56 68 TYR A O 1
ATOM 542 N N . ASP A 1 69 ? -2.629 3.795 11.974 1.00 72.81 69 ASP A N 1
ATOM 543 C CA . ASP A 1 69 ? -3.971 3.848 12.556 1.00 72.81 69 ASP A CA 1
ATOM 544 C C . ASP A 1 69 ? -5.056 3.723 11.485 1.00 72.81 69 ASP A C 1
ATOM 546 O O . ASP A 1 69 ? -5.718 4.688 11.101 1.00 72.81 69 ASP A O 1
ATOM 550 N N . LEU A 1 70 ? -5.260 2.496 10.999 1.00 82.56 70 LEU A N 1
ATOM 551 C CA . LEU A 1 70 ? -6.390 2.164 10.136 1.00 82.56 70 LEU A CA 1
ATOM 552 C C . LEU A 1 70 ? -7.194 0.990 10.678 1.00 82.56 70 LEU A C 1
ATOM 554 O O . LEU A 1 70 ? -6.672 -0.089 10.953 1.00 82.56 70 LEU A O 1
ATOM 558 N N . LYS A 1 71 ? -8.513 1.182 10.728 1.00 88.00 71 LYS A N 1
ATOM 559 C CA . LYS A 1 71 ? -9.475 0.096 10.883 1.00 88.00 71 LYS A CA 1
ATOM 560 C C . LYS A 1 71 ? -10.110 -0.185 9.531 1.00 88.00 71 LYS A C 1
ATOM 562 O O . LYS A 1 71 ? -10.744 0.687 8.946 1.00 88.00 71 LYS A O 1
ATOM 567 N N . VAL A 1 72 ? -9.961 -1.416 9.062 1.00 89.50 72 VAL A N 1
ATOM 568 C CA . VAL A 1 72 ? -10.497 -1.865 7.775 1.00 89.50 72 VAL A CA 1
ATOM 569 C C . VAL A 1 72 ? -11.498 -2.998 7.973 1.00 89.50 72 VAL A C 1
ATOM 571 O O . VAL A 1 72 ? -11.447 -3.725 8.965 1.00 89.50 72 VAL A O 1
ATOM 574 N N . SER A 1 73 ? -12.408 -3.148 7.014 1.00 92.44 73 SER A N 1
ATOM 575 C CA . SER A 1 73 ? -13.236 -4.342 6.854 1.00 92.44 73 SER A CA 1
ATOM 576 C C . SER A 1 73 ? -12.783 -5.055 5.590 1.00 92.44 73 SER A C 1
ATOM 578 O O . SER A 1 73 ? -12.650 -4.424 4.543 1.00 92.44 73 SER A O 1
ATOM 580 N N . ILE A 1 74 ? -12.508 -6.353 5.691 1.00 91.31 74 ILE A N 1
ATOM 581 C CA . ILE A 1 74 ? -11.990 -7.154 4.583 1.00 91.31 74 ILE A CA 1
ATOM 582 C C . ILE A 1 74 ? -13.001 -8.248 4.283 1.00 91.31 74 ILE A C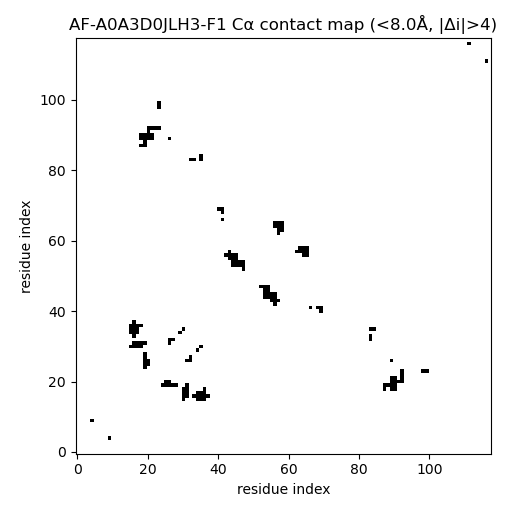 1
ATOM 584 O O . ILE A 1 74 ? -13.465 -8.953 5.177 1.00 91.31 74 ILE A O 1
ATOM 588 N N . THR A 1 75 ? -13.316 -8.406 3.006 1.00 92.88 75 THR A N 1
ATOM 589 C CA . THR A 1 75 ? -14.132 -9.504 2.497 1.00 92.88 75 THR A CA 1
ATOM 590 C C . THR A 1 75 ? -13.386 -10.196 1.365 1.00 92.88 75 THR A C 1
ATOM 592 O O . THR A 1 75 ? -12.405 -9.674 0.830 1.00 92.88 75 THR A O 1
ATOM 595 N N . LYS A 1 76 ? -13.797 -11.422 1.039 1.00 92.69 76 LYS A N 1
ATOM 596 C CA . LYS A 1 76 ? -13.193 -12.158 -0.069 1.00 92.69 76 LYS A CA 1
ATOM 597 C C . LYS A 1 76 ? -13.581 -11.481 -1.385 1.00 92.69 76 LYS A C 1
ATOM 599 O O . LYS A 1 76 ? -14.766 -11.262 -1.613 1.00 92.69 76 LYS A O 1
ATOM 604 N N . ALA A 1 77 ? -12.591 -11.181 -2.224 1.00 89.88 77 ALA A N 1
ATOM 605 C CA . AL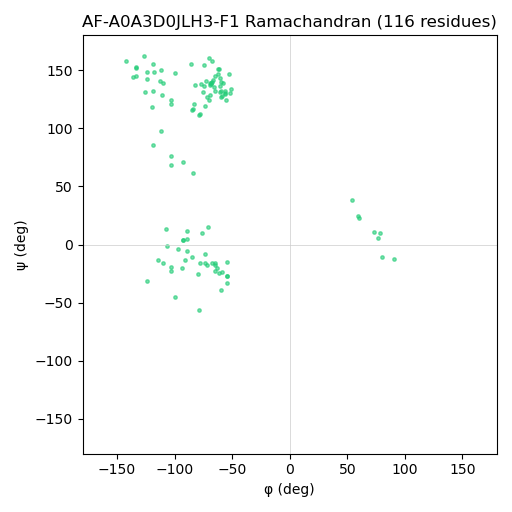A A 1 77 ? -12.824 -10.611 -3.547 1.00 89.88 77 ALA A CA 1
ATOM 606 C C . ALA A 1 77 ? -13.627 -11.572 -4.440 1.00 89.88 77 ALA A C 1
ATOM 608 O O . ALA A 1 77 ? -13.481 -12.798 -4.337 1.00 89.88 77 ALA A O 1
ATOM 609 N N . ASP A 1 78 ? -14.455 -11.005 -5.318 1.00 91.56 78 ASP A N 1
ATOM 610 C CA . ASP A 1 78 ? -15.147 -11.753 -6.362 1.00 91.56 78 ASP A CA 1
ATOM 611 C C . ASP A 1 78 ? -14.133 -12.213 -7.415 1.00 91.56 78 ASP A C 1
ATOM 613 O O . ASP A 1 78 ? -13.399 -11.415 -7.985 1.00 91.56 78 ASP A O 1
ATOM 617 N N . GLN A 1 79 ? -14.079 -13.517 -7.679 1.00 89.81 79 GLN A N 1
ATOM 618 C CA . GLN A 1 79 ? -13.154 -14.068 -8.672 1.00 89.81 79 GLN A CA 1
ATOM 619 C C . GLN A 1 79 ? -13.563 -13.739 -10.114 1.00 89.81 79 GLN A C 1
ATOM 621 O O . GLN A 1 79 ? -12.736 -13.876 -11.014 1.00 89.81 79 GLN A O 1
ATOM 626 N N . SER A 1 80 ? -14.817 -13.341 -10.345 1.00 94.25 80 SER A N 1
ATOM 627 C CA . SER A 1 80 ? -15.288 -12.902 -11.661 1.00 94.25 80 SER A CA 1
ATOM 628 C C . SER A 1 80 ? -14.866 -11.470 -12.008 1.00 94.25 80 SER A C 1
ATOM 630 O O . SER A 1 80 ? -14.862 -11.120 -13.187 1.00 94.25 80 SER A O 1
ATOM 632 N N . ASP A 1 81 ? -14.432 -10.684 -11.016 1.00 88.88 81 ASP A N 1
ATOM 633 C CA . ASP A 1 81 ? -13.883 -9.337 -11.184 1.00 88.88 81 ASP A CA 1
ATOM 634 C C . ASP A 1 81 ? -12.432 -9.281 -10.670 1.00 88.88 81 ASP A C 1
ATOM 636 O O . ASP A 1 81 ? -12.176 -8.929 -9.517 1.00 88.88 81 ASP A O 1
ATOM 640 N N . PRO A 1 82 ? -11.443 -9.641 -11.510 1.00 80.50 82 PRO A N 1
ATOM 641 C CA . PRO A 1 82 ? -10.032 -9.623 -11.130 1.00 80.50 82 PRO A CA 1
ATOM 642 C C . PRO A 1 82 ? -9.425 -8.207 -11.111 1.00 80.50 82 PRO A C 1
ATOM 644 O O . PRO A 1 82 ? -8.201 -8.074 -11.052 1.00 80.50 82 PRO A O 1
ATOM 647 N N . GLY A 1 83 ? -10.243 -7.156 -11.223 1.00 84.25 83 GLY A N 1
ATOM 648 C CA . GLY A 1 83 ? -9.787 -5.774 -11.263 1.00 84.25 83 GLY A CA 1
ATOM 649 C C . GLY A 1 83 ? -9.059 -5.337 -9.988 1.00 84.25 83 GLY A C 1
ATOM 650 O O . GLY A 1 83 ? -9.326 -5.806 -8.881 1.00 84.25 83 GLY A O 1
ATOM 651 N N . ILE A 1 84 ? -8.131 -4.393 -10.152 1.00 84.69 84 ILE A N 1
ATOM 652 C CA . ILE A 1 84 ? -7.473 -3.698 -9.045 1.00 84.69 84 ILE A CA 1
ATOM 653 C C . ILE A 1 84 ? -8.085 -2.310 -8.933 1.00 84.69 84 ILE A C 1
ATOM 655 O O . ILE A 1 84 ? -8.063 -1.542 -9.895 1.00 84.69 84 ILE A O 1
ATOM 659 N N . TYR A 1 85 ? -8.589 -1.983 -7.744 1.00 86.69 85 TYR A N 1
ATOM 660 C CA . TYR A 1 85 ? -9.301 -0.737 -7.500 1.00 86.69 85 TYR A CA 1
ATOM 661 C C . TYR A 1 85 ? -8.675 0.080 -6.361 1.00 86.69 85 TYR A C 1
ATOM 663 O O . TYR A 1 85 ? -8.164 -0.497 -5.396 1.00 86.69 85 TYR A O 1
ATOM 671 N N . PRO A 1 86 ? -8.760 1.420 -6.435 1.00 87.88 86 PRO A N 1
ATOM 672 C CA . PRO A 1 86 ? -9.199 2.200 -7.600 1.00 87.88 86 PRO A CA 1
ATOM 673 C C . PRO A 1 86 ? -8.191 2.112 -8.764 1.00 87.88 86 PRO A C 1
ATOM 675 O O . PRO A 1 86 ? -6.981 2.177 -8.542 1.00 87.88 86 PRO A O 1
ATOM 678 N N . ASP A 1 87 ? -8.683 1.986 -10.004 1.00 87.00 87 ASP A N 1
ATOM 679 C CA . ASP A 1 87 ? -7.826 2.066 -11.194 1.00 87.00 87 ASP A CA 1
ATOM 680 C C . ASP A 1 87 ? -7.624 3.536 -11.561 1.00 87.00 87 ASP A C 1
ATOM 682 O O . ASP A 1 87 ? -8.568 4.267 -11.869 1.00 87.00 87 ASP A O 1
ATOM 686 N N . PHE A 1 88 ? -6.378 3.985 -11.485 1.00 87.88 88 PHE A N 1
ATOM 687 C CA . PHE A 1 88 ? -6.009 5.346 -11.839 1.00 87.88 88 PHE A CA 1
ATOM 688 C C . PHE A 1 88 ? -5.421 5.389 -13.252 1.00 87.88 88 PHE A C 1
ATOM 690 O O . PHE A 1 88 ? -4.678 4.480 -13.633 1.00 87.88 88 PHE A O 1
ATOM 697 N N . PRO A 1 89 ? -5.625 6.489 -14.003 1.00 91.75 89 PRO A N 1
ATOM 698 C CA . PRO A 1 89 ? -4.968 6.660 -15.291 1.00 91.75 89 PRO A CA 1
ATOM 699 C C . PRO A 1 89 ? -3.444 6.677 -15.130 1.00 91.75 89 PRO A C 1
ATOM 701 O O . PRO A 1 89 ? -2.916 7.096 -14.084 1.00 91.75 89 PRO A O 1
ATOM 704 N N . VAL A 1 90 ? -2.760 6.231 -16.187 1.00 93.69 90 VAL A N 1
ATOM 705 C CA . VAL A 1 90 ? -1.297 6.210 -16.290 1.00 93.69 90 VAL A CA 1
ATOM 706 C C . VAL A 1 90 ? -0.753 7.619 -16.072 1.00 93.69 90 VAL A C 1
ATOM 708 O O . VAL A 1 90 ? -1.249 8.582 -16.652 1.00 93.69 90 VAL A O 1
ATOM 711 N N . ILE A 1 91 ? 0.261 7.739 -15.218 1.00 92.88 91 ILE A N 1
ATOM 712 C CA . ILE A 1 91 ? 1.003 8.986 -15.059 1.00 92.88 91 ILE A CA 1
ATOM 713 C C . ILE A 1 91 ? 1.896 9.154 -16.285 1.00 92.88 91 ILE A C 1
ATOM 715 O O . ILE A 1 91 ? 2.772 8.326 -16.542 1.00 92.88 91 ILE A O 1
ATOM 719 N N . GLU A 1 92 ? 1.684 10.231 -17.034 1.00 89.81 92 GLU A N 1
ATOM 720 C CA . GLU A 1 92 ? 2.555 10.568 -18.152 1.00 89.81 92 GLU A CA 1
ATOM 721 C C . GLU A 1 92 ? 3.927 11.014 -17.647 1.00 89.81 92 GLU A C 1
ATOM 723 O O . GLU A 1 92 ? 4.059 11.765 -16.678 1.00 89.81 92 GLU A O 1
ATOM 728 N N . SER A 1 93 ? 4.972 10.527 -18.310 1.00 83.81 93 SER A N 1
ATOM 729 C CA . SER A 1 93 ? 6.330 10.981 -18.029 1.00 83.81 93 SER A CA 1
ATOM 730 C C . SER A 1 93 ? 6.536 12.379 -18.619 1.00 83.81 93 SER A C 1
ATOM 732 O O . SER A 1 93 ? 6.162 12.587 -19.775 1.00 83.81 93 SER A O 1
ATOM 734 N N . PRO A 1 94 ? 7.170 13.315 -17.888 1.00 83.88 94 PRO A N 1
ATOM 735 C CA . PRO A 1 94 ? 7.604 14.584 -18.461 1.00 83.88 94 PRO A CA 1
ATOM 736 C C . PRO A 1 94 ? 8.420 14.361 -19.742 1.00 83.88 94 PRO A C 1
ATOM 738 O O . PRO A 1 94 ? 9.304 13.503 -19.773 1.00 83.88 94 PRO A O 1
ATOM 741 N N . GLY A 1 95 ? 8.118 15.123 -20.798 1.00 80.44 95 GLY A N 1
ATOM 742 C CA . GLY A 1 95 ? 8.624 14.861 -22.154 1.00 80.44 95 GLY A CA 1
ATOM 743 C C . GLY A 1 95 ? 10.144 14.961 -22.324 1.00 80.44 95 GLY A C 1
ATOM 744 O O . GLY A 1 95 ? 10.688 14.380 -23.257 1.00 80.44 95 GLY A O 1
ATOM 745 N N . GLU A 1 96 ? 10.833 15.654 -21.419 1.00 85.69 96 GLU A N 1
ATOM 746 C CA . GLU A 1 96 ? 12.289 15.848 -21.456 1.00 85.69 96 GLU A CA 1
ATOM 747 C C . GLU A 1 96 ? 13.074 14.693 -20.815 1.00 85.69 96 GLU A C 1
ATOM 749 O O . GLU A 1 96 ? 14.297 14.619 -20.947 1.00 85.69 96 GLU A O 1
ATOM 754 N N . LEU A 1 97 ? 12.400 13.775 -20.113 1.00 85.06 97 LEU A N 1
ATOM 755 C CA . LEU A 1 97 ? 13.077 12.658 -19.467 1.00 85.06 97 LEU A CA 1
ATOM 756 C C . LEU A 1 97 ? 13.480 11.597 -20.490 1.00 85.06 97 LEU A C 1
ATOM 758 O O . LEU A 1 97 ? 12.665 11.104 -21.274 1.00 85.06 97 LEU A O 1
ATOM 762 N N . VAL A 1 98 ? 14.739 11.169 -20.410 1.00 85.44 98 VAL A N 1
ATOM 763 C CA . VAL A 1 98 ? 15.229 10.002 -21.147 1.00 85.44 98 VAL A CA 1
ATOM 764 C C . VAL A 1 98 ? 14.398 8.789 -20.736 1.00 85.44 98 VAL A C 1
ATOM 766 O O . VAL A 1 98 ? 14.232 8.512 -19.548 1.00 85.44 98 VAL A O 1
ATOM 769 N N . LYS A 1 99 ? 13.847 8.068 -21.716 1.00 82.00 99 LYS A N 1
ATOM 770 C CA . LYS A 1 99 ? 13.117 6.826 -21.445 1.00 82.00 99 LYS A CA 1
ATOM 771 C C . LYS A 1 99 ? 14.093 5.755 -20.948 1.00 82.00 99 LYS A C 1
ATOM 773 O O . LYS A 1 99 ? 15.177 5.625 -21.522 1.00 82.00 99 LYS A O 1
ATOM 778 N N . PRO A 1 100 ? 13.724 4.968 -19.927 1.00 82.06 100 PRO A N 1
ATOM 779 C CA . PRO A 1 100 ? 14.577 3.898 -19.447 1.00 82.06 100 PRO A CA 1
ATOM 780 C C . PRO A 1 100 ? 14.721 2.839 -20.544 1.00 82.06 100 PRO A C 1
ATOM 782 O O . PRO A 1 100 ? 13.790 2.585 -21.313 1.00 82.06 100 PRO A O 1
ATOM 785 N N . ALA A 1 101 ? 15.900 2.222 -20.626 1.00 83.19 101 ALA A N 1
ATOM 786 C CA . ALA A 1 101 ? 16.111 1.102 -21.532 1.00 83.19 101 ALA A CA 1
ATOM 787 C C . ALA A 1 101 ? 15.141 -0.038 -21.186 1.00 83.19 101 ALA A C 1
ATOM 789 O O . ALA A 1 101 ? 14.924 -0.343 -20.014 1.00 83.19 101 ALA A O 1
ATOM 790 N N . SER A 1 102 ? 14.585 -0.697 -22.204 1.00 80.44 102 SER A N 1
ATOM 791 C CA . SER A 1 102 ? 13.689 -1.846 -22.017 1.00 80.44 102 SER A CA 1
ATOM 792 C C . SER A 1 102 ? 14.388 -3.053 -21.383 1.00 80.44 102 SER A C 1
ATOM 794 O O . SER A 1 102 ? 13.734 -3.889 -20.765 1.00 80.44 102 SER A O 1
ATOM 796 N N . THR A 1 103 ? 15.714 -3.123 -21.510 1.00 81.31 103 THR A N 1
ATOM 797 C CA . THR A 1 103 ? 16.552 -4.175 -20.939 1.00 81.31 103 THR A CA 1
ATOM 798 C C . THR A 1 103 ? 17.560 -3.555 -19.984 1.00 81.31 103 THR A C 1
ATOM 800 O O . THR A 1 103 ? 18.418 -2.772 -20.394 1.00 81.31 103 THR A O 1
ATOM 803 N N . VAL A 1 104 ? 17.487 -3.936 -18.708 1.00 78.62 104 VAL A N 1
ATOM 804 C CA . VAL A 1 104 ? 18.481 -3.550 -17.705 1.00 78.62 104 VAL A CA 1
ATOM 805 C C . VAL A 1 104 ? 19.708 -4.442 -17.870 1.00 78.62 104 VAL A C 1
ATOM 807 O O . VAL A 1 104 ? 19.664 -5.637 -17.596 1.00 78.62 104 VAL A O 1
ATOM 810 N N . THR A 1 105 ? 20.816 -3.856 -18.315 1.00 83.00 105 THR A N 1
ATOM 811 C CA . THR A 1 105 ? 22.123 -4.528 -18.428 1.00 83.00 105 THR A CA 1
ATOM 812 C C . THR A 1 105 ? 22.992 -4.336 -17.185 1.00 83.00 105 THR A C 1
ATOM 814 O O . THR A 1 105 ? 24.140 -4.787 -17.142 1.00 83.00 105 THR A O 1
ATOM 817 N N . TYR A 1 106 ? 22.455 -3.675 -16.154 1.00 82.31 106 TYR A N 1
ATOM 818 C CA . TYR A 1 106 ? 23.137 -3.513 -14.878 1.00 82.31 106 TYR A CA 1
ATOM 819 C C . TYR A 1 106 ? 23.516 -4.883 -14.312 1.00 82.31 106 TYR A C 1
ATOM 821 O O . TYR A 1 106 ? 22.702 -5.801 -14.247 1.00 82.31 106 TYR A O 1
ATOM 829 N N . GLY A 1 107 ? 24.778 -5.022 -13.923 1.00 81.44 107 GLY A N 1
ATOM 830 C CA . GLY A 1 107 ? 25.313 -6.266 -13.390 1.00 81.44 107 GLY A CA 1
ATOM 831 C C . GLY A 1 107 ? 25.911 -7.221 -14.416 1.00 81.44 107 GLY A C 1
ATOM 832 O O . GLY A 1 107 ? 26.658 -8.105 -14.008 1.00 81.44 107 GLY A O 1
ATOM 833 N N . ILE A 1 108 ? 25.707 -7.012 -15.724 1.00 85.88 108 ILE A N 1
ATOM 834 C CA . ILE A 1 108 ? 26.392 -7.810 -16.761 1.00 85.88 108 ILE A CA 1
ATOM 835 C C . ILE A 1 108 ? 27.915 -7.666 -16.637 1.00 85.88 108 ILE A C 1
ATOM 837 O O . ILE A 1 108 ? 28.633 -8.652 -16.722 1.00 85.88 108 ILE A O 1
ATOM 841 N N . GLN A 1 109 ? 28.404 -6.463 -16.332 1.00 83.75 109 GLN A N 1
ATOM 842 C CA . GLN A 1 109 ? 29.830 -6.199 -16.094 1.00 83.75 109 GLN A CA 1
ATOM 843 C C . GLN A 1 109 ? 30.415 -6.906 -14.857 1.00 83.75 109 GLN A C 1
ATOM 845 O O . GLN A 1 109 ? 31.630 -7.001 -14.736 1.00 83.75 109 GLN A O 1
ATOM 850 N N . PHE A 1 110 ? 29.570 -7.372 -13.929 1.00 86.31 110 PHE A N 1
ATOM 851 C CA . PHE A 1 110 ? 29.994 -8.115 -12.737 1.00 86.31 110 PHE A CA 1
ATOM 852 C C . PHE A 1 110 ? 29.870 -9.632 -12.926 1.00 86.31 110 PHE A C 1
ATOM 854 O O . PHE A 1 110 ? 30.215 -10.392 -12.022 1.00 86.31 110 PHE A O 1
ATOM 861 N N . GLN A 1 111 ? 29.346 -10.095 -14.067 1.00 82.88 111 GLN A N 1
ATOM 862 C CA . GLN A 1 111 ? 29.284 -11.522 -14.347 1.00 82.88 111 GLN A CA 1
ATOM 863 C C . GLN A 1 111 ? 30.701 -12.029 -14.642 1.00 82.88 111 GLN A C 1
ATOM 865 O O . GLN A 1 111 ? 31.363 -11.475 -15.521 1.00 82.88 111 GLN A O 1
ATOM 870 N N . PRO A 1 112 ? 31.174 -13.078 -13.944 1.00 79.19 112 PRO A N 1
ATOM 871 C CA . PRO A 1 112 ? 32.490 -13.639 -14.207 1.00 79.19 112 PRO A CA 1
ATOM 872 C C . PRO A 1 112 ? 32.549 -14.115 -15.653 1.00 79.19 112 PRO A C 1
ATOM 874 O O . PRO A 1 112 ? 31.645 -14.816 -16.130 1.00 79.19 112 PRO A O 1
ATOM 877 N N . THR A 1 113 ? 33.615 -13.741 -16.351 1.00 79.38 113 THR A N 1
ATOM 878 C CA . THR A 1 113 ? 33.843 -14.231 -17.705 1.00 79.38 113 THR A CA 1
ATOM 879 C C . THR A 1 113 ? 34.201 -15.716 -17.643 1.00 79.38 113 THR A C 1
ATOM 881 O O . THR A 1 113 ? 34.594 -16.236 -16.598 1.00 79.38 113 THR A O 1
ATOM 884 N N . LYS A 1 114 ? 34.061 -16.449 -18.756 1.00 68.12 114 LYS A N 1
ATOM 885 C CA . LYS A 1 114 ? 34.378 -17.893 -18.806 1.00 68.12 114 LYS A CA 1
ATOM 886 C C . LYS A 1 114 ? 35.809 -18.238 -18.335 1.00 68.12 114 LYS A C 1
ATOM 888 O O . LYS A 1 114 ? 36.054 -19.409 -18.077 1.00 68.12 114 LYS A O 1
ATOM 893 N N . GLY A 1 115 ? 36.715 -17.260 -18.223 1.00 69.06 115 GLY A N 1
ATOM 894 C CA . GLY A 1 115 ? 38.079 -17.431 -17.713 1.00 69.06 115 GLY A CA 1
ATOM 895 C C . GLY A 1 115 ? 38.267 -17.220 -16.203 1.00 69.06 115 GLY A C 1
ATOM 896 O O . GLY A 1 115 ? 39.303 -17.618 -15.693 1.00 69.06 115 GLY A O 1
ATOM 897 N N . ASP A 1 116 ? 37.292 -16.651 -15.484 1.00 65.00 116 ASP A N 1
ATOM 898 C CA . ASP A 1 116 ? 37.448 -16.270 -14.063 1.00 65.00 116 ASP A CA 1
ATOM 899 C C . ASP A 1 116 ? 37.079 -17.384 -13.067 1.00 65.00 116 ASP A C 1
ATOM 901 O O . ASP A 1 116 ? 37.227 -17.223 -11.858 1.00 65.00 116 ASP A O 1
ATOM 905 N N . ARG A 1 117 ? 36.552 -18.516 -13.551 1.00 58.94 117 ARG A N 1
ATOM 906 C CA . ARG A 1 117 ? 36.202 -19.683 -12.725 1.00 58.94 117 ARG A CA 1
ATOM 907 C C . ARG A 1 117 ? 37.260 -20.774 -12.896 1.00 58.94 117 ARG A C 1
ATOM 909 O O . ARG A 1 117 ? 36.978 -21.798 -13.517 1.00 58.94 117 ARG A O 1
ATOM 916 N N . SER A 1 118 ? 38.470 -20.521 -12.403 1.00 52.41 118 SER A N 1
ATOM 917 C CA . SER A 1 118 ? 39.543 -21.518 -12.261 1.00 52.41 118 SER A CA 1
ATOM 918 C C . SER A 1 118 ? 39.781 -21.841 -10.796 1.00 52.41 118 SER A C 1
ATOM 920 O O . SER A 1 118 ? 39.977 -20.861 -10.042 1.00 52.41 118 SER A O 1
#

Foldseek 3Di:
DDPPDDPQDDDDDPPQADAACVVHHHCPDCSDLVNADPCVQQDQWDPDPPPPDTHGCADPPPRHHPSDDDDDDDDDDDPVDSDHPPRDDHDDDDPPDDRDDPDDCPCVVVPDDPPRPD